Protein AF-A0A660PT17-F1 (afdb_monomer_lite)

pLDDT: mean 89.89, std 10.89,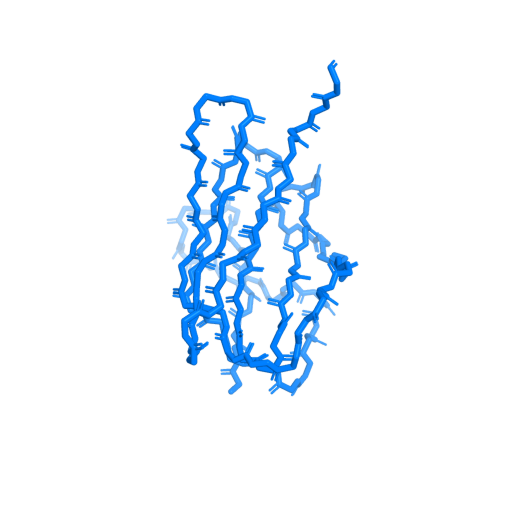 range [52.38, 98.5]

Foldseek 3Di:
DDFQWDDPPVPPDTDGQPPCPPPWHWAEKDDPDQFWIWIFTAQQWIWITRGNRSDIDTDDGPGGGGWHYWDDDPQKIWIAGPPGDIDMDGVPD

Secondary structure (DSSP, 8-state):
----EE-SSSSSS-EE-S---TTPPEEEEEESSSS-EEEEEGGG-EEEESSTTSS-EE---S-SS-EEEEEEETTEEEEEEGGG-EEEEES--

Structure (mmCIF, N/CA/C/O backbone):
data_AF-A0A660PT17-F1
#
_entry.id   AF-A0A660PT17-F1
#
loop_
_atom_site.group_PDB
_atom_site.id
_atom_site.type_symbol
_atom_site.label_atom_id
_atom_site.label_alt_id
_atom_site.label_comp_id
_atom_site.label_asym_id
_atom_site.label_entity_id
_atom_site.label_seq_id
_atom_site.pdbx_PDB_ins_code
_atom_site.Cartn_x
_atom_site.Cartn_y
_atom_site.Cartn_z
_atom_site.occupancy
_atom_site.B_iso_or_equiv
_atom_site.auth_seq_id
_atom_site.auth_comp_id
_atom_site.auth_asym_id
_atom_site.auth_atom_id
_atom_site.pdbx_PDB_model_num
ATOM 1 N N . ARG A 1 1 ? 15.040 -3.920 3.761 1.00 63.97 1 ARG A N 1
ATOM 2 C CA . ARG A 1 1 ? 15.103 -3.060 2.557 1.00 63.97 1 ARG A CA 1
ATOM 3 C C . ARG A 1 1 ? 14.117 -3.622 1.553 1.00 63.97 1 ARG A C 1
ATOM 5 O O . ARG A 1 1 ? 14.269 -4.783 1.188 1.00 63.97 1 ARG A O 1
ATOM 12 N N . GLY A 1 2 ? 13.097 -2.852 1.187 1.00 65.75 2 GLY A N 1
ATOM 13 C CA . GLY A 1 2 ? 12.210 -3.157 0.066 1.00 65.75 2 GLY A CA 1
ATOM 14 C C . GLY A 1 2 ? 12.800 -2.687 -1.266 1.00 65.75 2 GLY A C 1
ATOM 15 O O . GLY A 1 2 ? 13.704 -1.855 -1.288 1.00 65.75 2 GLY A O 1
ATOM 16 N N . LEU A 1 3 ? 12.296 -3.238 -2.369 1.00 78.69 3 LEU A N 1
ATOM 17 C CA . LEU A 1 3 ? 12.611 -2.833 -3.738 1.00 78.69 3 LEU A CA 1
ATOM 18 C C . LEU A 1 3 ? 11.292 -2.516 -4.442 1.00 78.69 3 LEU A C 1
ATOM 20 O O . LEU A 1 3 ? 10.372 -3.331 -4.383 1.00 78.69 3 LEU A O 1
ATOM 24 N N . LEU A 1 4 ? 11.212 -1.374 -5.122 1.00 81.94 4 LEU A N 1
ATOM 25 C CA . LEU A 1 4 ? 10.118 -1.061 -6.039 1.00 81.94 4 LEU A CA 1
ATOM 26 C C . LEU A 1 4 ? 10.675 -0.989 -7.453 1.00 81.94 4 LEU A C 1
ATOM 28 O O . LEU A 1 4 ? 11.630 -0.259 -7.731 1.00 81.94 4 LEU A O 1
ATOM 32 N N . ALA A 1 5 ? 10.090 -1.789 -8.334 1.00 85.31 5 ALA A N 1
ATOM 33 C CA . ALA A 1 5 ? 10.464 -1.842 -9.730 1.00 85.31 5 ALA A CA 1
ATOM 34 C C . ALA A 1 5 ? 9.211 -1.927 -10.594 1.00 85.31 5 ALA A C 1
ATOM 36 O O . ALA A 1 5 ? 8.245 -2.612 -10.254 1.00 85.31 5 ALA A O 1
ATOM 37 N N . LEU A 1 6 ? 9.248 -1.236 -11.724 1.00 86.69 6 LEU A N 1
ATOM 38 C CA . LEU A 1 6 ? 8.191 -1.227 -12.715 1.00 86.69 6 LEU A CA 1
ATOM 39 C C . LEU A 1 6 ? 8.666 -1.966 -13.963 1.00 86.69 6 LEU A C 1
ATOM 41 O O . LEU A 1 6 ? 9.826 -1.864 -14.350 1.00 86.69 6 LEU A O 1
ATOM 45 N N . SER A 1 7 ? 7.760 -2.678 -14.622 1.00 91.00 7 SER A N 1
ATOM 46 C CA . SER A 1 7 ? 8.020 -3.258 -15.935 1.00 91.00 7 SER A CA 1
ATOM 47 C C . SER A 1 7 ? 7.035 -2.710 -16.959 1.00 91.00 7 SER A C 1
ATOM 49 O O . SER A 1 7 ? 5.828 -2.670 -16.719 1.00 91.00 7 SER A O 1
ATOM 51 N N . SER A 1 8 ? 7.550 -2.320 -18.122 1.00 90.06 8 SER A N 1
ATOM 52 C CA . SER A 1 8 ? 6.760 -1.886 -19.279 1.00 90.06 8 SER A CA 1
ATOM 53 C C . SER A 1 8 ? 6.616 -2.980 -20.346 1.00 90.06 8 SER A C 1
ATOM 55 O O . SER A 1 8 ? 5.853 -2.827 -21.299 1.00 90.06 8 SER A O 1
ATOM 57 N N . ASP A 1 9 ? 7.302 -4.113 -20.178 1.00 92.62 9 ASP A N 1
ATOM 58 C CA . ASP A 1 9 ? 7.458 -5.151 -21.200 1.00 92.62 9 ASP A CA 1
ATOM 59 C C . ASP A 1 9 ? 6.986 -6.543 -20.745 1.00 92.62 9 ASP A C 1
ATOM 61 O O . ASP A 1 9 ? 7.397 -7.566 -21.307 1.00 92.62 9 ASP A O 1
ATOM 65 N N . ARG A 1 10 ? 6.052 -6.571 -19.783 1.00 90.56 10 ARG A N 1
ATOM 66 C CA . ARG A 1 10 ? 5.470 -7.780 -19.167 1.00 90.56 10 ARG A CA 1
ATOM 67 C C . ARG A 1 10 ? 6.484 -8.600 -18.361 1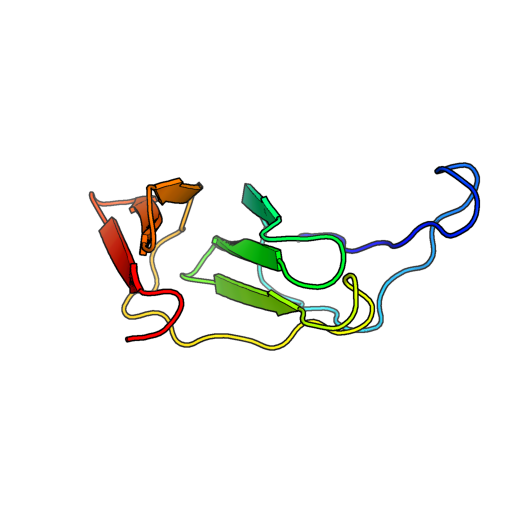.00 90.56 10 ARG A C 1
ATOM 69 O O . ARG A 1 10 ? 6.454 -9.827 -18.390 1.00 90.56 10 ARG A O 1
ATOM 76 N N . GLY A 1 11 ? 7.360 -7.916 -17.634 1.00 92.12 11 GLY A N 1
ATOM 77 C CA . GLY A 1 11 ? 8.297 -8.513 -16.686 1.00 92.12 11 GLY A CA 1
ATOM 78 C C . GLY A 1 11 ? 9.583 -9.042 -17.313 1.00 92.12 11 GLY A C 1
ATOM 79 O O . GLY A 1 11 ? 10.296 -9.788 -16.643 1.00 92.12 11 GLY A O 1
ATOM 80 N N . ARG A 1 12 ? 9.890 -8.691 -18.571 1.00 93.62 12 ARG A N 1
ATOM 81 C CA . ARG A 1 12 ? 11.168 -9.073 -19.198 1.00 93.62 12 ARG A CA 1
ATOM 82 C C . ARG A 1 12 ? 12.299 -8.176 -18.707 1.00 93.62 12 ARG A C 1
ATOM 84 O O . ARG A 1 12 ? 13.398 -8.668 -18.472 1.00 93.62 12 ARG A O 1
ATOM 91 N N . THR A 1 13 ? 12.016 -6.894 -18.508 1.00 92.44 13 THR A N 1
ATOM 92 C CA . THR A 1 13 ? 12.903 -5.922 -17.873 1.00 92.44 13 THR A CA 1
ATOM 93 C C . THR A 1 13 ? 12.171 -5.167 -16.770 1.00 92.44 13 THR A C 1
ATOM 95 O O . THR A 1 13 ? 10.938 -5.079 -16.748 1.00 92.44 13 THR A O 1
ATOM 98 N N . TRP A 1 14 ? 12.959 -4.670 -15.819 1.00 89.75 14 TRP A N 1
ATOM 99 C CA . TRP A 1 14 ? 12.494 -3.993 -14.619 1.00 89.75 14 TRP A CA 1
ATOM 100 C C . TRP A 1 14 ? 13.317 -2.727 -14.408 1.00 89.75 14 TRP A C 1
ATOM 102 O O . TRP A 1 14 ? 14.546 -2.780 -14.363 1.00 89.75 14 TRP A O 1
ATOM 112 N N . GLU A 1 15 ? 12.633 -1.601 -14.264 1.00 87.38 15 GLU A N 1
ATOM 113 C CA . GLU A 1 15 ? 13.222 -0.299 -13.978 1.00 87.38 15 GLU A CA 1
ATOM 114 C C . GLU A 1 15 ? 12.920 0.071 -12.529 1.00 87.38 15 GLU A C 1
ATOM 116 O O . GLU A 1 15 ? 11.774 -0.012 -12.082 1.00 87.38 15 GLU A O 1
ATOM 121 N N . LEU A 1 16 ? 13.945 0.470 -11.776 1.00 82.69 16 LEU A N 1
ATOM 122 C CA . LEU A 1 16 ? 13.745 0.934 -10.407 1.00 82.69 16 LEU A CA 1
ATOM 123 C C . LEU A 1 16 ? 12.959 2.240 -10.427 1.00 82.69 16 LEU A C 1
ATOM 125 O O . LEU A 1 16 ? 13.341 3.200 -11.096 1.00 82.69 16 LEU A O 1
ATOM 129 N N . THR A 1 17 ? 11.873 2.285 -9.666 1.00 71.12 17 THR A N 1
ATOM 130 C CA . THR A 1 17 ? 11.115 3.521 -9.484 1.00 71.12 17 THR A CA 1
ATOM 131 C C . THR A 1 17 ? 11.930 4.419 -8.555 1.00 71.12 17 THR A C 1
ATOM 133 O O . THR A 1 17 ? 12.361 3.959 -7.498 1.00 71.12 17 THR A O 1
ATOM 136 N N . GLY A 1 18 ? 12.163 5.682 -8.926 1.00 61.69 18 GLY A N 1
ATOM 137 C CA . GLY A 1 18 ? 13.076 6.600 -8.220 1.00 61.69 18 GLY A CA 1
ATOM 138 C C . GLY A 1 18 ? 12.735 6.903 -6.751 1.00 61.69 18 GLY A C 1
ATOM 139 O O . GLY A 1 18 ? 13.525 7.545 -6.064 1.00 61.69 18 GLY A O 1
ATOM 140 N N . ALA A 1 19 ? 11.593 6.427 -6.248 1.00 56.16 19 ALA A N 1
ATOM 141 C CA . ALA A 1 19 ? 11.226 6.467 -4.839 1.00 56.16 19 ALA A CA 1
ATOM 142 C C . ALA A 1 19 ? 11.931 5.337 -4.065 1.00 56.16 19 ALA A C 1
ATOM 144 O O . ALA A 1 19 ? 11.352 4.294 -3.762 1.00 56.16 19 ALA A O 1
ATOM 145 N N . ILE A 1 20 ? 13.208 5.544 -3.741 1.00 55.56 20 ILE A N 1
ATOM 146 C CA . ILE A 1 20 ? 13.875 4.753 -2.706 1.00 55.56 20 ILE A CA 1
ATOM 147 C C . ILE A 1 20 ? 13.312 5.217 -1.359 1.00 55.56 20 ILE A C 1
ATOM 149 O O . ILE A 1 20 ? 13.721 6.246 -0.827 1.00 55.56 20 ILE A O 1
ATOM 153 N N . VAL A 1 21 ? 12.367 4.466 -0.797 1.00 58.81 21 VAL A N 1
ATOM 154 C CA . VAL A 1 21 ? 11.959 4.638 0.605 1.00 58.81 21 VAL A CA 1
ATOM 155 C C . VAL A 1 21 ? 12.946 3.828 1.445 1.00 58.81 21 VAL A C 1
ATOM 157 O O . VAL A 1 21 ? 12.773 2.636 1.687 1.00 58.81 21 VAL A O 1
ATOM 160 N N . ASP A 1 22 ? 14.081 4.460 1.750 1.00 62.19 22 ASP A N 1
ATOM 161 C CA . ASP A 1 22 ? 15.379 3.802 1.998 1.00 62.19 22 ASP A CA 1
ATOM 162 C C . ASP A 1 22 ? 15.476 2.977 3.303 1.00 62.19 22 ASP A C 1
ATOM 164 O O . ASP A 1 22 ? 16.466 2.283 3.549 1.00 62.19 22 ASP A O 1
ATOM 168 N N . THR A 1 23 ? 14.448 2.983 4.153 1.00 66.69 23 THR A N 1
ATOM 169 C CA . THR A 1 23 ? 14.496 2.304 5.462 1.00 66.69 23 THR A CA 1
ATOM 170 C C . THR A 1 23 ? 13.476 1.182 5.633 1.00 66.69 23 THR A C 1
ATOM 172 O O . THR A 1 23 ? 13.724 0.263 6.419 1.00 66.69 23 THR A O 1
ATOM 175 N N . ALA A 1 24 ? 12.373 1.181 4.882 1.00 80.62 24 ALA A N 1
ATOM 176 C CA . ALA A 1 24 ? 11.285 0.237 5.107 1.00 80.62 24 ALA A CA 1
ATOM 177 C C . ALA A 1 24 ? 11.478 -1.104 4.373 1.00 80.62 24 ALA A C 1
ATOM 179 O O . ALA A 1 24 ? 12.098 -1.207 3.310 1.00 80.62 24 ALA A O 1
ATOM 180 N N . THR A 1 25 ? 10.950 -2.179 4.958 1.00 90.88 25 THR A N 1
ATOM 181 C CA . THR A 1 25 ? 10.660 -3.437 4.257 1.00 90.88 25 THR A CA 1
ATOM 182 C C . THR A 1 25 ? 9.161 -3.493 4.018 1.00 90.88 25 THR A C 1
ATOM 184 O O . THR A 1 25 ? 8.392 -3.312 4.958 1.00 90.88 25 THR A O 1
ATOM 187 N N . PHE A 1 26 ? 8.758 -3.720 2.771 1.00 91.88 26 PHE A N 1
ATOM 188 C CA . PHE A 1 26 ? 7.352 -3.804 2.385 1.00 91.88 26 PHE A CA 1
ATOM 189 C C . PHE A 1 26 ? 6.822 -5.219 2.596 1.00 91.88 26 PHE A C 1
ATOM 191 O O . PHE A 1 26 ? 7.546 -6.189 2.359 1.00 91.88 26 PHE A O 1
ATOM 198 N N . PHE A 1 27 ? 5.575 -5.327 3.047 1.00 95.50 27 PHE A N 1
ATOM 199 C CA . PHE A 1 27 ? 4.949 -6.605 3.381 1.00 95.50 27 PHE A CA 1
ATOM 200 C C . PHE A 1 27 ? 3.728 -6.925 2.527 1.00 95.50 27 PHE A C 1
ATOM 202 O O . PHE A 1 27 ? 3.511 -8.098 2.237 1.00 95.50 27 PHE A O 1
ATOM 209 N N . ASP A 1 28 ? 2.968 -5.916 2.099 1.00 97.38 28 ASP A N 1
ATOM 210 C CA . ASP A 1 28 ? 1.760 -6.125 1.303 1.00 97.38 28 ASP A CA 1
ATOM 211 C C . ASP A 1 28 ? 1.449 -4.915 0.408 1.00 97.38 28 ASP A C 1
ATOM 213 O O . ASP A 1 28 ? 1.922 -3.801 0.665 1.00 97.38 28 ASP A O 1
ATOM 217 N N . ILE A 1 29 ? 0.662 -5.149 -0.645 1.00 96.31 29 ILE A N 1
ATOM 218 C CA . ILE A 1 29 ? 0.204 -4.145 -1.609 1.00 96.31 29 ILE A CA 1
ATOM 219 C C . ILE A 1 29 ? -1.285 -4.327 -1.918 1.00 96.31 29 ILE A C 1
ATOM 221 O O . ILE A 1 29 ? -1.747 -5.416 -2.252 1.00 96.31 29 ILE A O 1
ATOM 225 N N . LEU A 1 30 ? -2.029 -3.224 -1.898 1.00 97.75 30 LEU A N 1
ATOM 226 C CA . LEU A 1 30 ? -3.416 -3.153 -2.340 1.00 97.75 30 LEU A CA 1
ATOM 227 C C . LEU A 1 30 ? -3.508 -2.324 -3.619 1.00 97.75 30 LEU A C 1
ATOM 229 O O . LEU A 1 30 ? -3.268 -1.120 -3.598 1.00 97.75 30 LEU A O 1
ATOM 233 N N . MET A 1 31 ? -3.933 -2.950 -4.714 1.00 97.25 31 MET A N 1
ATOM 234 C CA . MET A 1 31 ? -4.332 -2.242 -5.931 1.00 97.25 31 MET A CA 1
ATOM 235 C C . MET A 1 31 ? -5.805 -1.834 -5.823 1.00 97.25 31 MET A C 1
ATOM 237 O O . MET A 1 31 ? -6.662 -2.686 -5.591 1.00 97.25 31 MET A O 1
ATOM 241 N N . LEU A 1 32 ? -6.105 -0.552 -6.026 1.00 96.12 32 LEU A N 1
ATOM 242 C CA . LEU A 1 32 ? -7.486 -0.067 -6.142 1.00 96.12 32 LEU A CA 1
ATOM 243 C C . LEU A 1 32 ? -7.965 -0.092 -7.594 1.00 96.12 32 LEU A C 1
ATOM 245 O O . LEU A 1 32 ? -9.118 -0.409 -7.873 1.00 96.12 32 LEU A O 1
ATOM 249 N N . ASP A 1 33 ? -7.067 0.247 -8.515 1.00 95.31 33 ASP A N 1
ATOM 250 C CA . ASP A 1 33 ? -7.266 0.183 -9.959 1.00 95.31 33 ASP A CA 1
ATOM 251 C C . ASP A 1 33 ? -5.900 0.150 -10.672 1.00 95.31 33 ASP A C 1
ATOM 253 O O . ASP A 1 33 ? -4.872 -0.116 -10.056 1.00 95.31 33 ASP A O 1
ATOM 257 N N . SER A 1 34 ? -5.861 0.393 -11.985 1.00 94.56 34 SER A N 1
ATOM 258 C CA . SER A 1 34 ? -4.618 0.352 -12.771 1.00 94.56 34 SER A CA 1
ATOM 259 C C . SER A 1 34 ? -3.635 1.493 -12.476 1.00 94.56 34 SER A C 1
ATOM 261 O O . SER A 1 34 ? -2.491 1.448 -12.937 1.00 94.56 34 SER A O 1
ATOM 263 N N . LYS A 1 35 ? -4.057 2.529 -11.747 1.00 95.56 35 LYS A N 1
ATOM 264 C CA . LYS A 1 35 ? -3.254 3.714 -11.420 1.00 95.56 35 LYS A CA 1
ATOM 265 C C . LYS A 1 35 ? -3.001 3.858 -9.929 1.00 95.56 35 LYS A C 1
ATOM 267 O O . LYS A 1 35 ? -1.930 4.336 -9.564 1.00 95.56 35 LYS A O 1
ATOM 272 N N . ARG A 1 36 ? -3.973 3.476 -9.102 1.00 96.00 36 ARG A N 1
ATOM 273 C CA . ARG A 1 36 ? -3.966 3.717 -7.662 1.00 96.00 36 ARG A CA 1
ATOM 274 C C . ARG A 1 36 ? -3.629 2.465 -6.869 1.00 96.00 36 ARG A C 1
ATOM 276 O O . ARG A 1 36 ? -4.264 1.425 -7.060 1.00 96.00 36 ARG A O 1
ATOM 283 N N . ALA A 1 37 ? -2.676 2.581 -5.950 1.00 95.88 37 ALA A N 1
ATOM 284 C CA . ALA A 1 37 ? -2.304 1.494 -5.051 1.00 95.88 37 ALA A CA 1
ATOM 285 C C . ALA A 1 37 ? -1.716 1.994 -3.729 1.00 95.88 37 ALA A C 1
ATOM 287 O O . ALA A 1 37 ? -1.183 3.100 -3.664 1.00 95.88 37 ALA A O 1
ATOM 288 N N . TYR A 1 38 ? -1.780 1.140 -2.708 1.00 95.88 38 TYR A N 1
ATOM 289 C CA . TYR A 1 38 ? -1.159 1.339 -1.401 1.00 95.88 38 TYR A CA 1
ATOM 290 C C . TYR A 1 38 ? -0.168 0.221 -1.093 1.00 95.88 38 TYR A C 1
ATOM 292 O O . TYR A 1 38 ? -0.467 -0.940 -1.353 1.00 95.88 38 TYR A O 1
ATOM 300 N N . ILE A 1 39 ? 0.970 0.551 -0.489 1.00 95.12 39 ILE A N 1
ATOM 301 C CA . ILE A 1 39 ? 1.939 -0.405 0.061 1.00 95.12 39 ILE A CA 1
ATOM 302 C C . ILE A 1 39 ? 2.071 -0.164 1.557 1.00 95.12 39 ILE A C 1
ATOM 304 O O . ILE A 1 39 ? 2.070 0.983 1.996 1.00 95.12 39 ILE A O 1
ATOM 308 N N . VAL A 1 40 ? 2.221 -1.239 2.329 1.00 96.06 40 VAL A N 1
ATOM 309 C CA . VAL A 1 40 ? 2.462 -1.170 3.776 1.00 96.06 40 VAL A CA 1
ATOM 310 C C 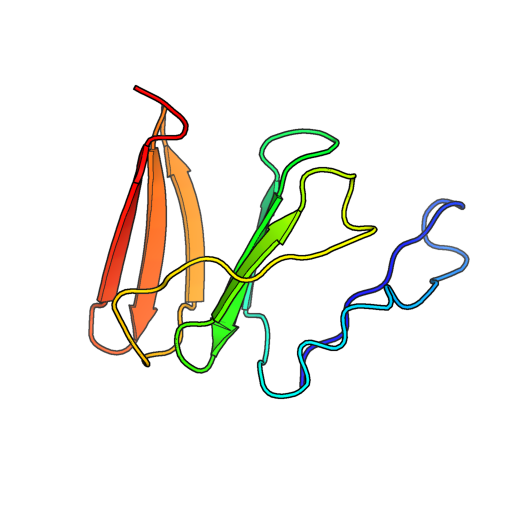. VAL A 1 40 ? 3.722 -1.930 4.170 1.00 96.06 40 VAL A C 1
ATOM 312 O O . VAL A 1 40 ? 4.139 -2.872 3.485 1.00 96.06 40 VAL A O 1
ATOM 315 N N . GLY A 1 41 ? 4.359 -1.519 5.266 1.00 94.94 41 GLY A N 1
ATOM 316 C CA . GLY A 1 41 ? 5.628 -2.110 5.673 1.00 94.94 41 GLY A CA 1
ATOM 317 C C . GLY A 1 41 ? 6.043 -1.876 7.121 1.00 94.94 41 GLY A C 1
ATOM 318 O O . GLY A 1 41 ? 5.248 -1.576 8.014 1.00 94.94 41 GLY A O 1
ATOM 319 N N . THR A 1 42 ? 7.336 -2.072 7.364 1.00 94.62 42 THR A N 1
ATOM 320 C CA . THR A 1 42 ? 7.961 -1.890 8.679 1.00 94.62 42 THR A CA 1
ATOM 321 C C . THR A 1 42 ? 7.858 -0.458 9.181 1.00 94.62 42 THR A C 1
ATOM 323 O O . THR A 1 42 ? 7.892 0.472 8.383 1.00 94.62 42 THR A O 1
ATOM 326 N N . GLY A 1 43 ? 7.845 -0.273 10.501 1.00 93.56 43 GLY A N 1
ATOM 327 C CA . GLY A 1 43 ? 7.940 1.067 11.094 1.00 93.56 43 GLY A CA 1
ATOM 328 C C . GLY A 1 43 ? 6.714 1.955 10.862 1.00 93.56 43 GLY A C 1
ATOM 329 O O . GLY A 1 43 ? 6.824 3.171 10.969 1.00 93.56 43 GLY A O 1
ATOM 330 N N . GLY A 1 44 ? 5.562 1.362 10.541 1.00 94.44 44 GLY A N 1
ATOM 331 C CA . GLY A 1 44 ? 4.346 2.108 10.232 1.00 94.44 44 GLY A CA 1
ATOM 332 C C . GLY A 1 44 ? 4.291 2.659 8.809 1.00 94.44 44 GLY A C 1
ATOM 333 O O . GLY A 1 44 ? 3.433 3.494 8.550 1.00 94.44 44 GLY A O 1
ATOM 334 N N . GLU A 1 45 ? 5.177 2.223 7.909 1.00 93.69 45 GLU A N 1
ATOM 335 C CA . GLU A 1 45 ? 5.249 2.739 6.539 1.00 93.69 45 GLU A CA 1
ATOM 336 C C . GLU A 1 45 ? 3.950 2.480 5.767 1.00 93.69 45 GLU A C 1
ATOM 338 O O . GLU A 1 45 ? 3.476 1.339 5.704 1.00 93.69 45 GLU A O 1
ATOM 343 N N . ILE A 1 46 ? 3.417 3.534 5.146 1.00 94.50 46 ILE A N 1
ATOM 344 C CA . ILE A 1 46 ? 2.315 3.482 4.186 1.00 94.50 46 ILE A CA 1
ATOM 345 C C . ILE A 1 46 ? 2.716 4.351 2.998 1.00 94.50 46 ILE A C 1
ATOM 347 O O . ILE A 1 46 ? 2.998 5.536 3.162 1.00 94.50 46 ILE A O 1
ATOM 351 N N . LEU A 1 47 ? 2.716 3.774 1.801 1.00 93.38 47 LEU A N 1
ATOM 352 C CA . LEU A 1 47 ? 2.965 4.495 0.557 1.00 93.38 47 LEU A CA 1
ATOM 353 C C . LEU A 1 47 ? 1.734 4.437 -0.328 1.00 93.38 47 LEU A C 1
ATOM 355 O O . LEU A 1 47 ? 1.094 3.392 -0.422 1.00 93.38 47 LEU A O 1
ATOM 359 N N . TYR A 1 48 ? 1.461 5.525 -1.032 1.00 93.94 48 TYR A N 1
ATOM 360 C CA . TYR A 1 48 ? 0.425 5.611 -2.049 1.00 93.94 48 TYR A CA 1
ATOM 361 C C . TYR A 1 48 ? 1.033 5.948 -3.408 1.00 93.94 48 TYR A C 1
ATOM 363 O O . TYR A 1 48 ? 1.988 6.714 -3.509 1.00 93.94 48 TYR A O 1
ATOM 371 N N . THR A 1 49 ? 0.456 5.402 -4.470 1.00 93.06 49 THR A N 1
ATOM 372 C CA . THR A 1 49 ? 0.691 5.860 -5.839 1.00 93.06 49 THR A CA 1
ATOM 373 C C . THR A 1 49 ? -0.640 6.172 -6.501 1.00 93.06 49 THR A C 1
ATOM 375 O O . THR A 1 49 ? -1.619 5.463 -6.285 1.00 93.06 49 THR A O 1
ATOM 378 N N . GLY A 1 50 ? -0.663 7.216 -7.329 1.00 94.94 50 GLY A N 1
ATOM 379 C CA . GLY A 1 50 ? -1.784 7.550 -8.211 1.00 94.94 50 GLY A CA 1
ATOM 380 C C . GLY A 1 50 ? -1.436 7.477 -9.701 1.00 94.94 50 GLY A C 1
ATOM 381 O O . GLY A 1 50 ? -2.247 7.872 -10.539 1.00 94.94 50 GLY A O 1
ATOM 382 N N . ASP A 1 51 ? -0.231 7.013 -10.045 1.00 93.69 51 ASP A N 1
ATOM 383 C CA . ASP A 1 51 ? 0.330 7.067 -11.399 1.00 93.69 51 ASP A CA 1
ATOM 384 C C . ASP A 1 51 ? 0.920 5.730 -11.878 1.00 93.69 51 ASP A C 1
ATOM 386 O O . ASP A 1 51 ? 1.860 5.685 -12.685 1.00 93.69 51 ASP A O 1
ATOM 390 N N . SER A 1 52 ? 0.299 4.634 -11.431 1.00 91.62 52 SER A N 1
ATOM 391 C CA . SER A 1 52 ? 0.690 3.252 -11.729 1.00 91.62 52 SER A CA 1
ATOM 392 C C . SER A 1 52 ? 2.062 2.884 -11.161 1.00 91.62 52 SER A C 1
ATOM 394 O O . SER A 1 52 ? 2.808 2.148 -11.797 1.00 91.62 52 SER A O 1
ATOM 396 N N . GLY A 1 53 ? 2.412 3.398 -9.981 1.00 89.31 53 GLY A N 1
ATOM 397 C CA . GLY A 1 53 ? 3.649 3.054 -9.285 1.00 89.31 53 GLY A CA 1
ATOM 398 C C . GLY A 1 53 ? 4.897 3.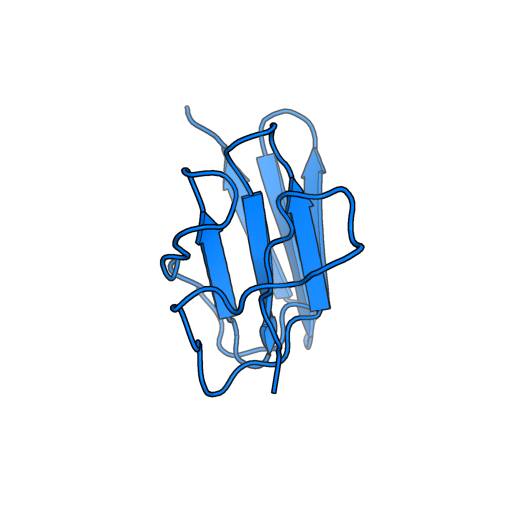732 -9.841 1.00 89.31 53 GLY A C 1
ATOM 399 O O . GLY A 1 53 ? 5.995 3.307 -9.496 1.00 89.31 53 GLY A O 1
ATOM 400 N N . ARG A 1 54 ? 4.763 4.767 -10.685 1.00 87.56 54 ARG A N 1
ATOM 401 C CA . ARG A 1 54 ? 5.919 5.555 -11.150 1.00 87.56 54 ARG A CA 1
ATOM 402 C C . ARG A 1 54 ? 6.463 6.424 -10.025 1.00 87.56 54 ARG A C 1
ATOM 404 O O . ARG A 1 54 ? 7.678 6.521 -9.870 1.00 87.56 54 ARG A O 1
ATOM 411 N N . ASN A 1 55 ? 5.563 7.004 -9.235 1.00 87.50 55 ASN A N 1
ATOM 412 C CA . ASN A 1 55 ? 5.875 7.747 -8.027 1.00 87.50 55 ASN A CA 1
ATOM 413 C C . ASN A 1 55 ? 5.092 7.178 -6.842 1.00 87.50 55 ASN A C 1
ATOM 415 O O . ASN A 1 55 ? 3.928 6.790 -6.972 1.00 87.50 55 ASN A O 1
ATOM 419 N N . TRP A 1 56 ? 5.749 7.166 -5.685 1.00 90.12 56 TRP A N 1
ATOM 420 C CA . TRP A 1 56 ? 5.178 6.741 -4.413 1.00 90.12 56 TRP A CA 1
ATOM 421 C C . TRP A 1 56 ? 5.326 7.871 -3.400 1.00 90.12 56 TRP A C 1
ATOM 423 O O . TRP A 1 56 ? 6.426 8.392 -3.211 1.00 90.12 56 TRP A O 1
ATOM 433 N N . THR A 1 57 ? 4.222 8.262 -2.772 1.00 90.50 57 THR A N 1
ATOM 434 C CA . THR A 1 57 ? 4.166 9.313 -1.754 1.00 90.50 57 THR A CA 1
ATOM 435 C C . THR A 1 57 ? 3.855 8.706 -0.387 1.00 90.50 57 THR A C 1
ATOM 437 O O . THR A 1 57 ? 2.978 7.843 -0.312 1.00 90.50 57 THR A O 1
ATOM 440 N N . PRO A 1 58 ? 4.535 9.129 0.693 1.00 91.62 58 PRO A N 1
ATOM 441 C CA . PRO A 1 58 ? 4.223 8.655 2.036 1.00 91.62 58 PRO A CA 1
ATOM 442 C C . PRO A 1 58 ? 2.844 9.134 2.482 1.00 91.62 58 PRO A C 1
ATOM 444 O O . PRO A 1 58 ? 2.499 10.299 2.284 1.00 91.62 58 PRO A O 1
ATOM 447 N N . GLU A 1 59 ? 2.100 8.253 3.136 1.00 92.38 59 GLU A N 1
ATOM 448 C CA . GLU A 1 59 ? 0.834 8.560 3.797 1.00 92.38 59 GLU A CA 1
ATOM 449 C C . GLU A 1 59 ? 1.001 8.523 5.318 1.00 92.38 59 GLU A C 1
ATOM 451 O O . GLU A 1 59 ? 1.842 7.806 5.866 1.00 92.38 59 GLU A O 1
ATOM 456 N N . ALA A 1 60 ? 0.194 9.314 6.025 1.00 89.19 60 ALA A N 1
ATOM 457 C CA . ALA A 1 60 ? 0.293 9.402 7.475 1.00 89.19 60 ALA A CA 1
ATOM 458 C C . ALA A 1 60 ? -0.174 8.099 8.146 1.00 89.19 60 ALA A C 1
ATOM 460 O O . ALA A 1 60 ? -1.316 7.669 7.986 1.00 89.19 60 ALA A O 1
ATOM 461 N N . SER A 1 61 ? 0.693 7.518 8.973 1.00 90.62 61 SER A N 1
ATOM 462 C CA . SER A 1 61 ? 0.353 6.426 9.886 1.00 90.62 61 SER A CA 1
ATOM 463 C C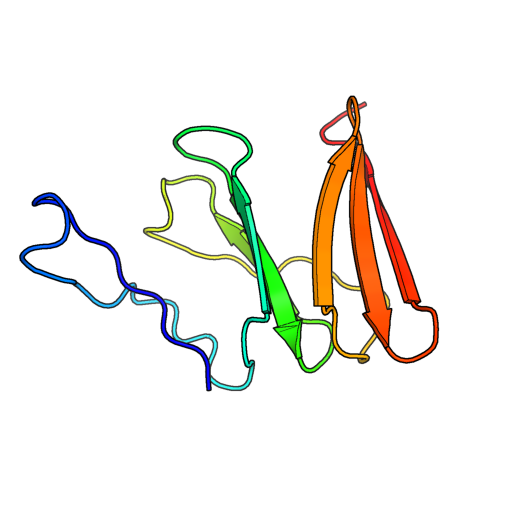 . SER A 1 61 ? 0.218 6.941 11.317 1.00 90.62 61 SER A C 1
ATOM 465 O O . SER A 1 61 ? 0.920 7.859 11.742 1.00 90.62 61 SER A O 1
ATOM 467 N N . THR A 1 62 ? -0.679 6.333 12.091 1.00 92.12 62 THR A N 1
ATOM 468 C CA . THR A 1 62 ? -0.871 6.630 13.521 1.00 92.12 62 THR A CA 1
ATOM 469 C C . THR A 1 62 ? -0.006 5.748 14.428 1.00 92.12 62 THR A C 1
ATOM 471 O O . THR A 1 62 ? -0.127 5.811 15.651 1.00 92.12 62 THR A O 1
ATOM 474 N N . THR A 1 63 ? 0.864 4.911 13.854 1.00 94.00 63 THR A N 1
ATOM 475 C CA . THR A 1 63 ? 1.720 3.969 14.583 1.00 94.00 63 THR A CA 1
ATOM 476 C C . THR A 1 63 ? 3.137 3.930 14.012 1.00 94.00 63 THR A C 1
ATOM 478 O O . THR A 1 63 ? 3.347 4.189 12.833 1.00 94.00 63 THR A O 1
ATOM 481 N N . GLY A 1 64 ? 4.100 3.539 14.849 1.00 94.31 64 GLY A N 1
ATOM 482 C CA . GLY A 1 64 ? 5.448 3.140 14.425 1.00 94.31 64 GLY A CA 1
ATOM 483 C C . GLY A 1 64 ? 5.651 1.619 14.375 1.00 94.31 64 GLY A C 1
ATOM 484 O O . GLY A 1 64 ? 6.782 1.156 14.253 1.00 94.31 64 GLY A O 1
ATOM 485 N N . PHE A 1 65 ? 4.593 0.819 14.543 1.00 96.81 65 PHE A N 1
ATOM 486 C CA . PHE A 1 65 ? 4.668 -0.641 14.450 1.00 96.81 65 PHE A CA 1
ATOM 487 C C . PHE A 1 65 ? 4.538 -1.126 13.007 1.00 96.81 65 PHE A C 1
ATOM 489 O O . PHE A 1 65 ? 3.868 -0.503 12.191 1.00 96.81 65 PHE A O 1
ATOM 496 N N . ASP A 1 66 ? 5.147 -2.275 12.715 1.00 96.81 66 ASP A N 1
ATOM 497 C CA . ASP A 1 66 ? 5.047 -2.919 11.404 1.00 96.81 66 ASP A CA 1
ATOM 498 C C . ASP A 1 66 ? 3.588 -3.165 11.007 1.00 96.81 66 ASP A C 1
ATOM 500 O O . ASP A 1 66 ? 2.815 -3.734 11.784 1.00 96.81 66 ASP A O 1
ATOM 504 N N . LEU A 1 67 ? 3.255 -2.777 9.778 1.00 97.50 67 LEU A N 1
ATOM 505 C CA . LEU A 1 67 ? 1.966 -2.986 9.133 1.00 97.50 67 LEU A CA 1
ATOM 506 C C . LEU A 1 67 ? 2.109 -4.146 8.148 1.00 97.50 67 LEU A C 1
ATOM 508 O O . LEU A 1 67 ? 2.900 -4.077 7.214 1.00 97.50 67 LEU A O 1
ATOM 512 N N . ASN A 1 68 ? 1.400 -5.244 8.395 1.00 98.06 68 ASN A N 1
ATOM 513 C CA . ASN A 1 68 ? 1.638 -6.529 7.741 1.00 98.06 68 ASN A CA 1
ATOM 514 C C . ASN A 1 68 ? 0.696 -6.826 6.575 1.00 98.06 68 ASN A C 1
ATOM 516 O O . ASN A 1 68 ? 1.080 -7.609 5.714 1.00 98.06 68 ASN A O 1
ATOM 520 N N . ALA A 1 69 ? -0.513 -6.262 6.569 1.00 98.38 69 ALA A N 1
ATOM 521 C CA . ALA A 1 69 ? -1.495 -6.513 5.519 1.00 98.38 69 ALA A CA 1
ATOM 522 C C . ALA A 1 69 ? -2.381 -5.293 5.277 1.00 98.38 69 ALA A C 1
ATOM 524 O O . ALA A 1 69 ? -2.697 -4.560 6.220 1.00 98.38 69 ALA A O 1
ATOM 525 N N . VAL A 1 70 ? -2.814 -5.115 4.030 1.00 98.50 70 VAL A N 1
ATOM 526 C CA . VAL A 1 70 ? -3.733 -4.060 3.596 1.00 98.50 70 VAL A CA 1
ATOM 527 C C . VAL A 1 70 ? -4.862 -4.659 2.757 1.00 98.50 70 VAL A C 1
ATOM 529 O O . VAL A 1 70 ? -4.640 -5.467 1.862 1.00 98.50 70 VAL A O 1
ATOM 532 N N . HIS A 1 71 ? -6.106 -4.281 3.044 1.00 98.25 71 HIS A N 1
ATOM 533 C CA . HIS A 1 71 ? -7.272 -4.859 2.381 1.00 98.25 71 HIS A CA 1
ATOM 534 C C . HIS A 1 71 ? -8.384 -3.836 2.162 1.00 98.25 71 HIS A C 1
ATOM 536 O O . HIS A 1 71 ? -8.689 -3.045 3.052 1.00 98.25 71 HIS A O 1
ATOM 542 N N . LEU A 1 72 ? -9.032 -3.889 0.997 1.00 97.56 72 LEU A N 1
ATOM 543 C CA . LEU A 1 72 ? -10.234 -3.113 0.705 1.00 97.56 72 LEU A CA 1
ATOM 544 C C . LEU A 1 72 ? -11.483 -3.944 1.006 1.00 97.56 72 LEU A C 1
ATOM 546 O O . LEU A 1 72 ? -11.685 -4.993 0.400 1.00 97.56 72 LEU A O 1
ATOM 550 N N . ALA A 1 73 ? -12.359 -3.440 1.871 1.00 96.50 73 ALA A N 1
ATOM 551 C CA . ALA A 1 73 ? -13.687 -3.998 2.099 1.00 96.50 73 ALA A CA 1
ATOM 552 C C . ALA A 1 73 ? -14.750 -2.904 1.939 1.00 96.50 73 ALA A C 1
ATOM 554 O O . ALA A 1 73 ? -14.844 -1.967 2.736 1.00 96.50 73 ALA A O 1
ATOM 555 N N . GLY A 1 74 ? -15.563 -3.018 0.885 1.00 94.88 74 GLY A N 1
ATOM 556 C CA . GLY A 1 74 ? -16.507 -1.968 0.506 1.00 94.88 74 GLY A CA 1
ATOM 557 C C . GLY A 1 74 ? -15.772 -0.678 0.138 1.00 94.88 74 GLY A C 1
ATOM 558 O O . GLY A 1 74 ? -14.904 -0.693 -0.728 1.00 94.88 74 GLY A O 1
ATOM 559 N N . ASN A 1 75 ? -16.108 0.423 0.813 1.00 95.31 75 ASN A N 1
ATOM 560 C CA . ASN A 1 75 ? -15.471 1.729 0.610 1.00 95.31 75 ASN A CA 1
ATOM 561 C C . ASN A 1 75 ? -14.302 1.997 1.576 1.00 95.31 75 ASN A C 1
ATOM 563 O O . ASN A 1 75 ? -13.837 3.127 1.677 1.00 95.31 75 ASN A O 1
ATOM 567 N N . ARG A 1 76 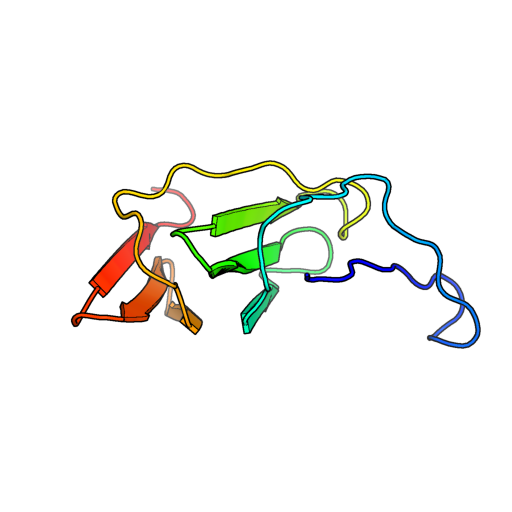? -13.857 0.986 2.331 1.00 96.81 76 ARG A N 1
ATOM 568 C CA . ARG A 1 76 ? -12.886 1.161 3.411 1.00 96.81 76 ARG A CA 1
ATOM 569 C C . ARG A 1 76 ? -11.645 0.316 3.204 1.00 96.81 76 ARG A C 1
ATOM 571 O O . ARG A 1 76 ? -11.734 -0.895 3.005 1.00 96.81 76 ARG A O 1
ATOM 578 N N . ILE A 1 77 ? -10.492 0.956 3.319 1.00 97.50 77 ILE A N 1
ATOM 579 C CA . ILE A 1 77 ? -9.194 0.300 3.397 1.00 97.50 77 ILE A CA 1
ATOM 580 C C . ILE A 1 77 ? -8.900 0.016 4.866 1.00 97.50 77 ILE A C 1
ATOM 582 O O . ILE A 1 77 ? -8.938 0.921 5.698 1.00 97.50 77 ILE A O 1
ATOM 586 N N . PHE A 1 78 ? -8.581 -1.233 5.175 1.00 97.94 78 PHE A N 1
ATOM 587 C CA . PHE A 1 78 ? -8.106 -1.683 6.474 1.00 97.94 78 PHE A CA 1
ATOM 588 C C . PHE A 1 78 ? -6.634 -2.060 6.376 1.00 97.94 78 PHE A C 1
ATOM 590 O O . PHE A 1 78 ? -6.228 -2.726 5.426 1.00 97.94 78 PHE A O 1
ATOM 597 N N . VAL A 1 79 ? -5.853 -1.686 7.384 1.00 98.25 79 VAL A N 1
ATOM 598 C CA . VAL A 1 79 ? -4.460 -2.104 7.530 1.00 98.25 79 VAL A CA 1
ATOM 599 C C . VAL A 1 79 ? -4.273 -2.695 8.917 1.00 98.25 79 VAL A C 1
ATOM 601 O O . VAL A 1 79 ? -4.630 -2.063 9.914 1.00 98.25 79 VAL A O 1
ATOM 604 N N . CYS A 1 80 ? -3.713 -3.901 8.996 1.00 98.06 80 CYS A N 1
ATOM 605 C CA . CYS A 1 80 ? -3.409 -4.554 10.266 1.00 98.06 80 CYS A CA 1
ATOM 606 C C . CYS A 1 80 ? -1.918 -4.876 10.400 1.00 98.06 80 CYS A C 1
ATOM 608 O O . CYS A 1 80 ? -1.194 -5.006 9.412 1.00 98.06 80 CYS A O 1
ATOM 610 N N . GLY A 1 81 ? -1.443 -4.976 11.641 1.00 97.94 81 GLY A N 1
ATOM 611 C CA . GLY A 1 81 ? -0.020 -5.106 11.928 1.00 97.94 81 GLY A CA 1
ATOM 612 C C . GLY A 1 81 ? 0.301 -5.645 13.316 1.00 97.94 81 GLY A C 1
ATOM 613 O O . GLY A 1 81 ? -0.547 -6.190 14.031 1.00 97.94 81 GLY A O 1
ATOM 614 N N . LYS A 1 82 ? 1.565 -5.492 13.715 1.00 97.88 82 LYS A N 1
ATOM 615 C CA . LYS A 1 82 ? 2.064 -5.943 15.020 1.00 97.88 82 LYS A CA 1
ATOM 616 C C . LYS A 1 82 ? 1.323 -5.276 16.181 1.00 97.88 82 LYS A C 1
ATOM 618 O O . LYS A 1 82 ? 0.714 -4.224 16.046 1.00 97.88 82 LYS A O 1
ATOM 623 N N . LYS A 1 83 ? 1.400 -5.909 17.360 1.00 97.00 83 LYS A N 1
ATOM 624 C CA . LYS A 1 83 ? 0.804 -5.413 18.620 1.00 97.00 83 LYS A CA 1
ATOM 625 C C . LYS A 1 83 ? -0.714 -5.175 18.543 1.00 97.00 83 LYS A C 1
ATOM 627 O O . LYS A 1 83 ? -1.245 -4.387 19.315 1.00 97.00 83 LYS A O 1
ATOM 632 N N . GLY A 1 84 ? -1.406 -5.880 17.645 1.00 95.56 84 GLY A N 1
ATOM 633 C CA . GLY A 1 84 ? -2.848 -5.725 17.454 1.00 95.56 84 GLY A CA 1
ATOM 634 C C . GLY A 1 84 ? -3.232 -4.405 16.786 1.00 95.56 84 GLY A C 1
ATOM 635 O O . GLY A 1 84 ? -4.379 -3.987 16.909 1.00 95.56 84 GLY A O 1
ATOM 636 N N . THR A 1 85 ? -2.295 -3.731 16.106 1.00 97.44 85 THR A N 1
ATOM 637 C CA . THR A 1 85 ? -2.603 -2.520 15.347 1.00 97.44 85 THR A CA 1
ATOM 638 C C . THR A 1 85 ? -3.615 -2.829 14.250 1.00 97.44 85 THR A C 1
ATOM 640 O O . THR A 1 85 ? -3.412 -3.728 13.434 1.00 97.44 85 THR A O 1
ATOM 643 N N . LEU A 1 86 ? -4.675 -2.026 14.223 1.00 96.94 86 LEU A N 1
ATOM 644 C CA . LEU A 1 86 ? -5.649 -1.940 13.149 1.00 96.94 86 LEU A CA 1
ATOM 645 C C . LEU A 1 86 ? -5.929 -0.457 12.902 1.00 96.94 86 LEU A C 1
ATOM 647 O O . LEU A 1 86 ? -6.342 0.254 13.818 1.00 96.94 86 LEU A O 1
ATOM 651 N N . ILE A 1 87 ? -5.711 -0.001 11.676 1.00 96.38 87 ILE A N 1
ATOM 652 C CA . ILE A 1 87 ? -6.074 1.341 11.212 1.00 96.38 87 ILE A CA 1
ATOM 653 C C . ILE A 1 87 ? -6.944 1.207 9.966 1.00 96.38 87 ILE A C 1
ATOM 655 O O . ILE A 1 87 ? -6.926 0.174 9.292 1.00 96.38 87 ILE A O 1
ATOM 659 N N . TYR A 1 88 ? -7.735 2.232 9.670 1.00 95.94 88 TYR A N 1
ATOM 660 C CA . TYR A 1 88 ? -8.574 2.237 8.481 1.00 95.94 88 TYR A CA 1
ATOM 661 C C . TYR A 1 88 ? -8.792 3.650 7.952 1.00 95.94 88 TYR A C 1
ATOM 663 O O . TYR A 1 88 ? -8.719 4.621 8.705 1.00 95.94 88 TYR A O 1
ATOM 671 N N . THR A 1 89 ? -9.110 3.740 6.665 1.00 93.94 89 THR A N 1
ATOM 672 C CA . THR A 1 89 ? -9.611 4.958 6.024 1.00 93.94 89 THR A CA 1
ATOM 673 C C . THR A 1 89 ? -10.696 4.605 5.020 1.00 93.94 89 THR A C 1
ATOM 675 O O . THR A 1 89 ? -10.663 3.535 4.414 1.00 93.94 89 THR A O 1
ATOM 678 N N . ASP A 1 90 ? -11.652 5.506 4.836 1.00 94.00 90 ASP A N 1
ATOM 679 C CA . ASP A 1 90 ? -12.595 5.429 3.722 1.00 94.00 90 ASP A CA 1
ATOM 680 C C . ASP A 1 90 ? -11.920 5.998 2.455 1.00 94.00 90 ASP A C 1
ATOM 682 O O . ASP A 1 90 ? -11.066 6.880 2.565 1.00 94.00 90 ASP A O 1
ATOM 686 N N . LEU A 1 91 ? -12.241 5.462 1.269 1.00 85.62 91 LEU A N 1
ATOM 687 C CA . LEU A 1 91 ? -11.621 5.880 0.002 1.00 85.62 91 LEU A CA 1
ATOM 688 C C . LEU A 1 91 ? -11.951 7.334 -0.342 1.00 85.62 91 LEU A C 1
ATOM 690 O O . LEU A 1 91 ? -11.064 8.043 -0.790 1.00 85.62 91 LEU A O 1
ATOM 694 N N . GLU A 1 92 ? -13.190 7.750 -0.084 1.00 80.69 92 GLU A N 1
ATOM 695 C CA . GLU A 1 92 ? -13.707 9.122 0.016 1.00 80.69 92 GLU A CA 1
ATOM 696 C C . GLU A 1 92 ? -15.018 9.058 0.838 1.00 80.69 92 GLU A C 1
ATOM 698 O O . GLU A 1 92 ? -15.526 7.959 1.089 1.00 80.69 92 GLU A O 1
ATOM 703 N N . LYS A 1 93 ? -15.558 10.204 1.284 1.00 52.38 93 LYS A N 1
ATOM 704 C CA . LYS A 1 93 ? -16.896 10.266 1.908 1.00 52.38 93 LYS A CA 1
ATOM 705 C C . LYS A 1 93 ? -18.002 9.874 0.934 1.00 52.38 93 LYS A C 1
ATOM 707 O O . LYS A 1 93 ? -17.952 10.353 -0.217 1.00 52.38 93 LYS A O 1
#

Radius of gyration: 13.34 Å; chains: 1; bounding box: 32×19×40 Å

Sequence (93 aa):
RGLLALSSDRGRTWELTGAIVDTATFFDILMLDSKRAYIVGTGGEILYTGDSGRNWTPEASTTGFDLNAVHLAGNRIFVCGKKGTLIYTDLEK